Protein AF-A0A483LJY9-F1 (afdb_monomer_lite)

Structure (mmCIF, N/CA/C/O backbone):
data_AF-A0A483LJY9-F1
#
_entry.id   AF-A0A483LJY9-F1
#
loop_
_atom_site.group_PDB
_atom_site.id
_atom_site.type_symbol
_atom_site.label_atom_id
_atom_site.label_alt_id
_atom_site.label_comp_id
_atom_site.label_asym_id
_atom_site.label_entity_id
_atom_site.label_seq_id
_atom_site.pdbx_PDB_ins_code
_atom_site.Cartn_x
_atom_site.Cartn_y
_atom_site.Cartn_z
_atom_site.occupancy
_atom_site.B_iso_or_equiv
_atom_site.auth_seq_id
_atom_site.auth_comp_id
_atom_site.auth_asym_id
_atom_site.auth_atom_id
_atom_site.pdbx_PDB_model_num
ATOM 1 N N . MET A 1 1 ? -3.186 -15.702 -0.405 1.00 55.69 1 MET A N 1
ATOM 2 C CA . MET A 1 1 ? -2.983 -16.537 0.804 1.00 55.69 1 MET A CA 1
ATOM 3 C C . MET A 1 1 ? -1.905 -15.994 1.736 1.00 55.69 1 MET A C 1
ATOM 5 O O . MET A 1 1 ? -2.216 -15.831 2.905 1.00 55.69 1 MET A O 1
ATOM 9 N N . SER A 1 2 ? -0.689 -15.671 1.269 1.00 66.44 2 SER A N 1
ATOM 10 C CA . SER A 1 2 ? 0.402 -15.196 2.149 1.00 66.44 2 SER A CA 1
ATOM 11 C C . SER A 1 2 ? 0.055 -13.936 2.952 1.00 66.44 2 SER A C 1
ATOM 13 O O . SER A 1 2 ? 0.282 -13.916 4.154 1.00 66.44 2 SER A O 1
ATOM 15 N N . PHE A 1 3 ? -0.565 -12.924 2.330 1.00 71.62 3 PHE A N 1
ATOM 16 C CA . PHE A 1 3 ? -0.955 -11.696 3.036 1.00 71.62 3 PHE A CA 1
ATOM 17 C C . PHE A 1 3 ? -1.931 -11.945 4.192 1.00 71.62 3 PHE A C 1
ATOM 19 O O . PHE A 1 3 ? -1.702 -11.421 5.271 1.00 71.62 3 PHE A O 1
ATOM 26 N N . ASN A 1 4 ? -2.960 -12.784 4.025 1.00 71.50 4 ASN A N 1
ATOM 27 C CA . ASN A 1 4 ? -3.920 -13.069 5.103 1.00 71.50 4 ASN A CA 1
ATOM 28 C C . ASN A 1 4 ? -3.262 -13.737 6.314 1.00 71.50 4 ASN A C 1
ATOM 30 O O . ASN A 1 4 ? -3.432 -13.274 7.439 1.00 71.50 4 ASN A O 1
ATOM 34 N N . PHE A 1 5 ? -2.447 -14.771 6.087 1.00 72.56 5 PHE A N 1
ATOM 35 C CA . PHE A 1 5 ? -1.671 -15.390 7.166 1.00 72.56 5 PHE A CA 1
ATOM 36 C C . PHE A 1 5 ? -0.707 -14.394 7.817 1.00 72.56 5 PHE A C 1
ATOM 38 O O . PHE A 1 5 ? -0.602 -14.347 9.040 1.00 72.56 5 PHE A O 1
ATOM 45 N N . GLY A 1 6 ? -0.050 -13.557 7.012 1.00 76.31 6 GLY A N 1
ATOM 46 C CA . GLY A 1 6 ? 0.796 -12.475 7.498 1.00 76.31 6 GLY A CA 1
ATOM 47 C C . GLY A 1 6 ? 0.060 -11.493 8.396 1.00 76.31 6 GLY A C 1
ATOM 48 O O . GLY A 1 6 ? 0.582 -11.140 9.448 1.00 76.31 6 GLY A O 1
ATOM 49 N N . VAL A 1 7 ? -1.151 -11.081 8.014 1.00 78.00 7 VAL A N 1
ATOM 50 C CA . VAL A 1 7 ? -1.969 -10.142 8.790 1.00 78.00 7 VAL A CA 1
ATOM 51 C C . VAL A 1 7 ? -2.352 -10.765 10.126 1.00 78.00 7 VAL A C 1
ATOM 53 O O . VAL A 1 7 ? -2.124 -10.149 11.163 1.00 78.00 7 VAL A O 1
ATOM 56 N N . LEU A 1 8 ? -2.859 -12.001 10.124 1.00 79.25 8 LEU A N 1
ATOM 57 C CA . LEU A 1 8 ? -3.228 -12.707 11.353 1.00 79.25 8 LEU A CA 1
ATOM 58 C C . LEU A 1 8 ? -2.026 -12.891 12.290 1.00 79.25 8 LEU A C 1
ATOM 60 O O . LEU A 1 8 ? -2.120 -12.591 13.481 1.00 79.25 8 LEU A O 1
ATOM 64 N N . ASN A 1 9 ? -0.876 -13.306 11.749 1.00 80.38 9 ASN A N 1
ATOM 65 C CA . ASN A 1 9 ? 0.357 -13.419 12.523 1.00 80.38 9 ASN A CA 1
ATOM 66 C C . ASN A 1 9 ? 0.793 -12.056 13.082 1.00 80.38 9 ASN A C 1
ATOM 68 O O . ASN A 1 9 ? 1.088 -11.942 14.267 1.00 80.38 9 ASN A O 1
ATOM 72 N N . TYR A 1 10 ? 0.762 -10.999 12.263 1.00 81.94 10 TYR A N 1
ATOM 73 C CA . TYR A 1 10 ? 1.131 -9.648 12.682 1.00 81.94 10 TYR A CA 1
ATOM 74 C C . TYR A 1 10 ? 0.245 -9.137 13.823 1.00 81.94 10 TYR A C 1
ATOM 76 O O . TYR A 1 10 ? 0.767 -8.571 14.785 1.00 81.94 10 TYR A O 1
ATOM 84 N N . LEU A 1 11 ? -1.074 -9.350 13.741 1.00 82.75 11 LEU A N 1
ATOM 85 C CA . LEU A 1 11 ? -2.021 -9.001 14.802 1.00 82.75 11 LEU A CA 1
ATOM 86 C C . LEU A 1 11 ? -1.672 -9.715 16.112 1.00 82.75 11 LEU A C 1
ATOM 88 O O . LEU A 1 11 ? -1.595 -9.061 17.151 1.00 82.75 11 LEU A O 1
ATOM 92 N N . SER A 1 12 ? -1.403 -11.023 16.044 1.00 81.75 12 SER A N 1
ATOM 93 C CA . SER A 1 12 ? -1.032 -11.837 17.205 1.00 81.75 12 SER A CA 1
ATOM 94 C C . SER A 1 12 ? 0.283 -11.371 17.831 1.00 81.75 12 SER A C 1
ATOM 96 O O . SER A 1 12 ? 0.335 -11.101 19.028 1.00 81.75 12 SER A O 1
ATOM 98 N N . THR A 1 13 ? 1.347 -11.222 17.034 1.00 85.56 13 THR A N 1
ATOM 99 C CA . THR A 1 13 ? 2.677 -10.821 17.526 1.00 85.56 13 THR A CA 1
ATOM 100 C C . THR A 1 13 ? 2.684 -9.407 18.110 1.00 85.56 13 THR A C 1
ATOM 102 O O . THR A 1 13 ? 3.435 -9.132 19.039 1.00 85.56 13 THR A O 1
ATOM 105 N N . ASN A 1 14 ? 1.844 -8.504 17.593 1.00 82.25 14 ASN A N 1
ATOM 106 C CA . ASN A 1 14 ? 1.747 -7.122 18.074 1.00 82.25 14 ASN A CA 1
ATOM 107 C C . ASN A 1 14 ? 0.622 -6.912 19.108 1.00 82.25 14 ASN A C 1
ATOM 109 O O . ASN A 1 14 ? 0.364 -5.769 19.480 1.00 82.25 14 ASN A O 1
ATOM 113 N N . ASN A 1 15 ? -0.053 -7.979 19.558 1.00 82.38 15 ASN A N 1
ATOM 114 C CA . ASN A 1 15 ? -1.171 -7.937 20.509 1.00 82.38 15 ASN A CA 1
ATOM 115 C C . ASN A 1 15 ? -2.284 -6.938 20.116 1.00 82.38 15 ASN A C 1
ATOM 117 O O . ASN A 1 15 ? -2.829 -6.201 20.943 1.00 82.38 15 ASN A O 1
ATOM 121 N N . LEU A 1 16 ? -2.603 -6.880 18.821 1.00 80.62 16 LEU A N 1
ATOM 122 C CA . LEU A 1 16 ? -3.619 -5.982 18.283 1.00 80.62 16 LEU A CA 1
ATOM 123 C C . LEU A 1 16 ? -4.999 -6.640 18.386 1.00 80.62 16 LEU A C 1
ATOM 125 O O . LEU A 1 16 ? -5.277 -7.634 17.719 1.00 80.62 16 LEU A O 1
ATOM 129 N N . LYS A 1 17 ? -5.899 -6.049 19.179 1.00 78.38 17 LYS A N 1
ATOM 130 C CA . LYS A 1 17 ? -7.291 -6.507 19.349 1.00 78.38 17 LYS A CA 1
ATOM 131 C C . LYS A 1 17 ? -8.177 -6.097 18.165 1.00 78.38 17 LYS A C 1
ATOM 133 O O . LYS A 1 17 ? -9.108 -5.310 18.318 1.00 78.38 17 LYS A O 1
ATOM 138 N N . ARG A 1 18 ? -7.863 -6.591 16.968 1.00 75.75 18 ARG A N 1
ATOM 139 C CA . ARG A 1 18 ? -8.660 -6.389 15.751 1.00 75.75 18 ARG A CA 1
ATOM 140 C C . ARG A 1 18 ? -8.963 -7.736 15.105 1.00 75.75 18 ARG A C 1
ATOM 142 O O . ARG A 1 18 ? -8.065 -8.552 14.948 1.00 75.75 18 ARG A O 1
ATOM 149 N N . SER A 1 19 ? -10.204 -7.926 14.665 1.00 75.56 19 SER A N 1
ATOM 150 C CA . SER A 1 19 ? -10.553 -8.968 13.701 1.00 75.56 19 SER A CA 1
ATOM 151 C C . SER A 1 19 ? -10.302 -8.447 12.285 1.00 75.56 19 SER A C 1
ATOM 153 O O . SER A 1 19 ? -10.782 -7.366 11.943 1.00 75.56 19 SER A O 1
ATOM 155 N N . ILE A 1 20 ? -9.539 -9.192 11.488 1.00 78.75 20 ILE A N 1
ATOM 156 C CA . ILE A 1 20 ? -9.450 -9.010 10.035 1.00 78.75 20 ILE A CA 1
ATOM 157 C C . ILE A 1 20 ? -10.132 -10.221 9.394 1.00 78.75 20 ILE A C 1
ATOM 159 O O . ILE A 1 20 ? -9.892 -11.359 9.799 1.00 78.75 20 ILE A O 1
ATOM 163 N N . SER A 1 21 ? -10.970 -9.957 8.407 1.00 80.06 21 SER A N 1
ATOM 164 C CA . SER A 1 21 ? -11.649 -10.914 7.546 1.00 80.06 21 SER A CA 1
ATOM 165 C C . SER A 1 21 ? -11.049 -10.894 6.138 1.00 80.06 21 SER A C 1
ATOM 167 O O . SER A 1 21 ? -10.278 -10.001 5.781 1.00 80.06 21 SER A O 1
ATOM 169 N N . TRP A 1 22 ? -11.423 -11.875 5.316 1.00 75.81 22 TRP A N 1
ATOM 170 C CA . TRP A 1 22 ? -11.018 -11.919 3.908 1.00 75.81 22 TRP A CA 1
ATOM 171 C C . TRP A 1 22 ? -11.567 -10.744 3.091 1.00 75.81 22 TRP A C 1
ATOM 173 O O . TRP A 1 22 ? -10.961 -10.389 2.087 1.00 75.81 22 TRP A O 1
ATOM 183 N N . ASP A 1 23 ? -12.647 -10.111 3.551 1.00 82.75 23 ASP A N 1
ATOM 184 C CA . ASP A 1 23 ? -13.294 -8.988 2.868 1.00 82.75 23 ASP A CA 1
ATOM 185 C C . ASP A 1 23 ? -12.667 -7.629 3.223 1.00 82.75 23 ASP A C 1
ATOM 187 O O . ASP A 1 23 ? -12.989 -6.613 2.609 1.00 82.75 23 ASP A O 1
ATOM 191 N N . ASP A 1 24 ? -11.740 -7.583 4.188 1.00 84.25 24 ASP A N 1
ATOM 192 C CA . ASP A 1 24 ? -11.072 -6.342 4.601 1.00 84.25 24 ASP A CA 1
ATOM 193 C C . ASP A 1 24 ? -10.017 -5.859 3.596 1.00 84.25 24 ASP A C 1
ATOM 195 O O . ASP A 1 24 ? -9.605 -4.693 3.650 1.00 84.25 24 ASP A O 1
ATOM 199 N N . PHE A 1 25 ? -9.563 -6.712 2.669 1.00 88.12 25 PHE A N 1
ATOM 200 C CA . PHE A 1 25 ? -8.718 -6.257 1.571 1.00 88.12 25 PHE A CA 1
ATOM 201 C C . PHE A 1 25 ? -8.860 -7.059 0.279 1.00 88.12 25 PHE A C 1
ATOM 203 O O . PHE A 1 25 ? -9.215 -8.231 0.285 1.00 88.12 25 PHE A O 1
ATOM 210 N N . ASP A 1 26 ? -8.501 -6.417 -0.830 1.00 90.56 26 ASP A N 1
ATOM 211 C CA . ASP A 1 26 ? -8.477 -7.002 -2.165 1.00 90.56 26 ASP A CA 1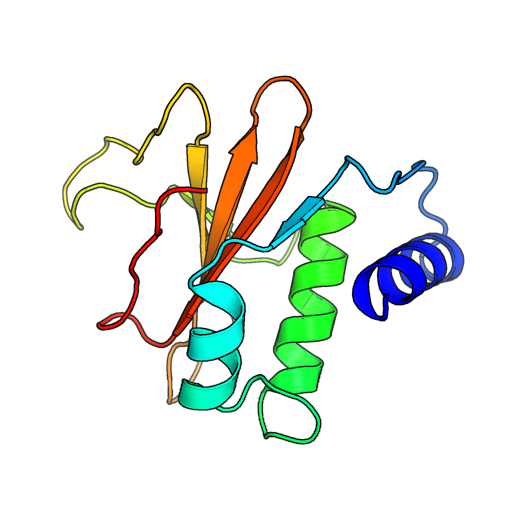
ATOM 212 C C . ASP A 1 26 ? -7.225 -6.579 -2.951 1.00 90.56 26 ASP A C 1
ATOM 214 O O . ASP A 1 26 ? -6.470 -5.684 -2.547 1.00 90.56 26 ASP A O 1
ATOM 218 N N . ILE A 1 27 ? -6.989 -7.242 -4.079 1.00 89.56 27 ILE A N 1
ATOM 219 C CA . ILE A 1 27 ? -5.857 -7.015 -4.969 1.00 89.56 27 ILE A CA 1
ATOM 220 C C . ILE A 1 27 ? -6.384 -6.590 -6.338 1.00 89.56 27 ILE A C 1
ATOM 222 O O . ILE A 1 27 ? -6.939 -7.395 -7.082 1.00 89.56 27 ILE A O 1
ATOM 226 N N . GLY A 1 28 ? -6.133 -5.334 -6.696 1.00 88.50 28 GLY A N 1
ATOM 227 C CA . GLY A 1 28 ? -6.473 -4.794 -8.003 1.00 88.50 28 GLY A CA 1
ATOM 228 C C . GLY A 1 28 ? -5.649 -5.431 -9.122 1.00 88.50 28 GLY A C 1
ATOM 229 O O . GLY A 1 28 ? -4.520 -5.902 -8.935 1.00 88.50 28 GLY A O 1
ATOM 230 N N . ARG A 1 29 ? -6.201 -5.415 -10.337 1.00 87.88 29 ARG A N 1
ATOM 231 C CA . ARG A 1 29 ? -5.660 -6.164 -11.491 1.00 87.88 29 ARG A CA 1
ATOM 232 C C . ARG A 1 29 ? -4.232 -5.771 -11.878 1.00 87.88 29 ARG A C 1
ATOM 234 O O . ARG A 1 29 ? -3.455 -6.612 -12.329 1.00 87.88 29 ARG A O 1
ATOM 241 N N . ALA A 1 30 ? -3.869 -4.501 -11.702 1.00 89.38 30 ALA A N 1
ATOM 242 C CA . ALA A 1 30 ? -2.538 -3.993 -12.035 1.00 89.38 30 ALA A CA 1
ATOM 243 C C . ALA A 1 30 ? -1.467 -4.366 -10.994 1.00 89.38 30 ALA A C 1
ATOM 245 O O . ALA A 1 30 ? -0.269 -4.302 -11.294 1.00 89.38 30 ALA A O 1
ATOM 246 N N . PHE A 1 31 ? -1.876 -4.787 -9.792 1.00 91.44 31 PHE A N 1
ATOM 247 C CA . PHE A 1 31 ? -0.970 -4.933 -8.662 1.00 91.44 31 PHE A CA 1
ATOM 248 C C . PHE A 1 31 ? 0.103 -5.979 -8.938 1.00 91.44 31 PHE A C 1
ATOM 250 O O . PHE A 1 31 ? 1.290 -5.667 -8.871 1.00 91.44 31 PHE A O 1
ATOM 257 N N . TYR A 1 32 ? -0.288 -7.186 -9.352 1.00 90.31 32 TYR A N 1
ATOM 258 C CA . TYR A 1 32 ? 0.654 -8.282 -9.585 1.00 90.31 32 TYR A CA 1
ATOM 259 C C . TYR A 1 32 ? 1.731 -7.937 -10.623 1.00 90.31 32 TYR A C 1
ATOM 261 O O . TYR A 1 32 ? 2.920 -8.132 -10.375 1.00 90.31 32 TYR A O 1
ATOM 269 N N . LYS A 1 33 ? 1.337 -7.348 -11.758 1.00 90.88 33 LYS A N 1
ATOM 270 C CA . LYS A 1 33 ? 2.290 -6.912 -12.789 1.00 90.88 33 LYS A CA 1
ATOM 271 C C . LYS A 1 33 ? 3.249 -5.850 -12.247 1.00 90.88 33 LYS A C 1
ATOM 273 O O . LYS A 1 33 ? 4.447 -5.907 -12.511 1.00 90.88 33 LYS A O 1
ATOM 278 N N . SER A 1 34 ? 2.735 -4.912 -11.453 1.00 92.44 34 SER A N 1
ATOM 279 C CA . SER A 1 34 ? 3.553 -3.865 -10.840 1.00 92.44 34 SER A CA 1
ATOM 280 C C . SER A 1 34 ? 4.572 -4.416 -9.832 1.00 92.44 34 SER A C 1
ATOM 282 O O . SER A 1 34 ? 5.683 -3.896 -9.769 1.00 92.44 34 SER A O 1
ATOM 284 N N . LEU A 1 35 ? 4.252 -5.516 -9.127 1.00 92.25 35 LEU A N 1
ATOM 285 C CA . LEU A 1 35 ? 5.197 -6.203 -8.238 1.00 92.25 35 LEU A CA 1
ATOM 286 C C . LEU A 1 35 ? 6.423 -6.705 -9.000 1.00 92.25 35 LEU A C 1
ATOM 288 O O . LEU A 1 35 ? 7.551 -6.467 -8.572 1.00 92.25 35 LEU A O 1
ATOM 292 N N . LEU A 1 36 ? 6.189 -7.396 -10.120 1.00 92.50 36 LEU A N 1
ATOM 293 C CA . LEU A 1 36 ? 7.244 -7.982 -10.946 1.00 92.50 36 LEU A CA 1
ATOM 294 C C . LEU A 1 36 ? 8.152 -6.901 -11.536 1.00 92.50 36 LEU A C 1
ATOM 296 O O . LEU A 1 36 ? 9.375 -7.026 -11.468 1.00 92.50 36 LEU A O 1
ATOM 300 N N . ASN A 1 37 ? 7.550 -5.830 -12.058 1.00 92.75 37 ASN A N 1
ATOM 301 C CA . ASN A 1 37 ? 8.270 -4.728 -12.694 1.00 92.75 37 ASN A CA 1
ATOM 302 C C . ASN A 1 37 ? 9.146 -3.938 -11.709 1.00 92.75 37 ASN A C 1
ATOM 304 O O . ASN A 1 37 ? 10.182 -3.416 -12.104 1.00 92.75 37 ASN A O 1
ATOM 308 N N . ASN A 1 38 ? 8.751 -3.878 -10.434 1.00 91.94 38 ASN A N 1
ATOM 309 C CA . ASN A 1 38 ? 9.383 -3.033 -9.419 1.00 91.94 38 ASN A CA 1
ATOM 310 C C . ASN A 1 38 ? 10.123 -3.829 -8.334 1.00 91.94 38 ASN A C 1
ATOM 312 O O . ASN A 1 38 ? 10.264 -3.367 -7.203 1.00 91.94 38 ASN A O 1
ATOM 316 N N . GLN A 1 39 ? 10.581 -5.044 -8.657 1.00 91.69 39 GLN A N 1
ATOM 317 C CA . GLN A 1 39 ? 11.370 -5.898 -7.757 1.00 91.69 39 GLN A CA 1
ATOM 318 C C . GLN A 1 39 ? 10.702 -6.162 -6.391 1.00 91.69 39 GLN A C 1
ATOM 320 O O . GLN A 1 39 ? 11.378 -6.304 -5.368 1.00 91.69 39 GLN A O 1
ATOM 325 N N . CYS A 1 40 ? 9.371 -6.216 -6.366 1.00 91.94 40 CYS A N 1
ATOM 326 C CA . CYS A 1 40 ? 8.565 -6.411 -5.164 1.00 91.94 40 CYS A CA 1
ATOM 327 C C . CYS A 1 40 ? 7.907 -7.802 -5.093 1.00 91.94 40 CYS A C 1
ATOM 329 O O . CYS A 1 40 ? 7.165 -8.076 -4.150 1.00 91.94 40 CYS A O 1
ATOM 331 N N . ALA A 1 41 ? 8.144 -8.687 -6.063 1.00 89.94 41 ALA A N 1
ATOM 332 C CA . ALA A 1 41 ? 7.621 -10.050 -6.057 1.00 89.94 41 ALA A CA 1
ATOM 333 C C . ALA A 1 41 ? 8.599 -11.048 -5.408 1.00 89.94 41 ALA A C 1
ATOM 335 O O . ALA A 1 41 ? 9.813 -10.940 -5.544 1.00 89.94 41 ALA A O 1
ATOM 336 N N . HIS A 1 42 ? 8.065 -12.075 -4.744 1.00 86.38 42 HIS A N 1
ATOM 337 C CA . HIS A 1 42 ? 8.811 -13.244 -4.248 1.00 86.38 42 HIS A CA 1
ATOM 338 C C . HIS A 1 42 ? 10.129 -12.921 -3.518 1.00 86.38 42 HIS A C 1
ATOM 340 O O . HIS A 1 42 ? 10.098 -12.335 -2.442 1.00 86.38 42 HIS A O 1
ATOM 346 N N . THR A 1 43 ? 11.275 -13.338 -4.060 1.00 89.25 43 THR A N 1
ATOM 347 C CA . THR A 1 43 ? 12.617 -13.182 -3.473 1.00 89.25 43 THR A CA 1
ATOM 348 C C . THR A 1 43 ? 13.342 -11.929 -3.968 1.00 89.25 43 THR A C 1
ATOM 350 O O . THR A 1 43 ? 14.543 -11.778 -3.754 1.00 89.25 43 THR A O 1
ATOM 353 N N . GLN A 1 44 ? 12.636 -11.032 -4.659 1.00 91.25 44 GLN A N 1
ATOM 354 C CA . GLN A 1 44 ? 13.214 -9.802 -5.178 1.00 91.25 44 GLN A CA 1
ATOM 355 C C . GLN A 1 44 ? 13.493 -8.787 -4.059 1.00 91.25 44 GLN A C 1
ATOM 357 O O . GLN A 1 44 ? 12.925 -8.835 -2.970 1.00 91.25 44 GLN A O 1
ATOM 362 N N . LYS A 1 45 ? 14.372 -7.834 -4.368 1.00 92.06 45 LYS A N 1
ATOM 363 C CA . LYS A 1 45 ? 14.979 -6.865 -3.445 1.00 92.06 45 LYS A CA 1
ATOM 364 C C . LYS A 1 45 ? 14.010 -6.190 -2.465 1.00 92.06 45 LYS A C 1
ATOM 366 O O . LYS A 1 45 ? 14.361 -6.014 -1.302 1.00 92.06 45 LYS A O 1
ATOM 371 N N . PHE A 1 46 ? 12.821 -5.789 -2.916 1.00 91.88 46 PHE A N 1
ATOM 372 C CA . PHE A 1 46 ? 11.874 -5.005 -2.115 1.00 91.88 46 PHE A CA 1
ATOM 373 C C . PHE A 1 46 ? 10.655 -5.800 -1.642 1.00 91.88 46 PHE A C 1
ATOM 375 O O . PHE A 1 46 ? 9.758 -5.223 -1.027 1.00 91.88 46 PHE A O 1
ATOM 382 N N . SER A 1 47 ? 10.599 -7.110 -1.894 1.00 90.69 47 SER A N 1
ATOM 383 C CA . SER A 1 47 ? 9.419 -7.920 -1.578 1.00 90.69 47 SER A CA 1
ATOM 384 C C . SER A 1 47 ? 9.103 -7.945 -0.080 1.00 90.69 47 SER A C 1
ATOM 386 O O . SER A 1 47 ? 7.957 -7.723 0.307 1.00 90.69 47 SER A O 1
ATOM 388 N N . ALA A 1 48 ? 10.117 -8.136 0.770 1.00 90.75 48 ALA A N 1
ATOM 389 C CA . ALA A 1 48 ? 9.960 -8.158 2.223 1.00 90.75 48 ALA A CA 1
ATOM 390 C C . ALA A 1 48 ? 9.511 -6.796 2.777 1.00 90.75 48 ALA A C 1
ATOM 392 O O . ALA A 1 48 ? 8.638 -6.739 3.642 1.00 90.75 48 ALA A O 1
ATOM 393 N N . LEU A 1 49 ? 10.062 -5.703 2.234 1.00 91.69 49 LEU A N 1
ATOM 394 C CA . LEU A 1 49 ? 9.672 -4.340 2.598 1.00 91.69 49 LEU A CA 1
ATOM 395 C C . LEU A 1 49 ? 8.210 -4.074 2.236 1.00 91.69 49 LEU A C 1
ATOM 397 O O . LEU A 1 49 ? 7.437 -3.627 3.081 1.00 91.69 49 LEU A O 1
ATOM 401 N N . LEU A 1 50 ? 7.815 -4.366 0.993 1.00 91.88 50 LEU A N 1
ATOM 402 C CA . LEU A 1 50 ? 6.430 -4.190 0.571 1.00 91.88 50 LEU A CA 1
ATOM 403 C C . LEU A 1 50 ? 5.490 -5.041 1.428 1.00 91.88 50 LEU A C 1
ATOM 405 O O . LEU A 1 50 ? 4.438 -4.558 1.840 1.00 91.88 50 LEU A O 1
ATOM 409 N N . TYR A 1 51 ? 5.872 -6.288 1.697 1.00 91.00 51 TYR A N 1
ATOM 410 C CA . TYR A 1 51 ? 5.081 -7.200 2.504 1.00 91.00 51 TYR A CA 1
ATOM 411 C C . TYR A 1 51 ? 4.821 -6.635 3.905 1.00 91.00 51 TYR A C 1
ATOM 413 O O . TYR A 1 51 ? 3.656 -6.487 4.270 1.00 91.00 51 TYR A O 1
ATOM 421 N N . ASP A 1 52 ? 5.862 -6.228 4.643 1.00 90.06 52 ASP A N 1
ATOM 422 C CA . ASP A 1 52 ? 5.714 -5.592 5.965 1.00 90.06 52 ASP A CA 1
ATOM 423 C C . ASP A 1 52 ? 4.781 -4.375 5.910 1.00 90.06 52 ASP A C 1
ATOM 425 O O . ASP A 1 52 ? 3.856 -4.236 6.715 1.00 90.06 52 ASP A O 1
ATOM 429 N N . MET A 1 53 ? 4.965 -3.515 4.909 1.00 90.75 53 MET A N 1
ATOM 430 C CA . MET A 1 53 ? 4.174 -2.295 4.794 1.00 90.75 53 MET A CA 1
ATOM 431 C C . MET A 1 53 ? 2.705 -2.573 4.481 1.00 90.75 53 MET A C 1
ATOM 433 O O . MET A 1 53 ? 1.835 -1.954 5.093 1.00 90.75 53 MET A O 1
ATOM 437 N N . VAL A 1 54 ? 2.397 -3.529 3.600 1.00 90.31 54 VAL A N 1
ATOM 438 C CA . VAL A 1 54 ? 1.013 -3.952 3.334 1.00 90.31 54 VAL A CA 1
ATOM 439 C C . VAL A 1 54 ? 0.356 -4.466 4.615 1.00 90.31 54 VAL A C 1
ATOM 441 O O . VAL A 1 54 ? -0.746 -4.022 4.945 1.00 90.31 54 VAL A O 1
ATOM 444 N N . LEU A 1 55 ? 1.043 -5.322 5.383 1.00 89.12 55 LEU A N 1
ATOM 445 C CA . LEU A 1 55 ? 0.521 -5.830 6.656 1.00 89.12 55 LEU A CA 1
ATOM 446 C C . LEU A 1 55 ? 0.194 -4.691 7.622 1.00 89.12 55 LEU A C 1
ATOM 448 O O . LEU A 1 55 ? -0.895 -4.640 8.189 1.00 89.12 55 LEU A O 1
ATOM 452 N N . ARG A 1 56 ? 1.103 -3.728 7.770 1.00 90.00 56 ARG A N 1
ATOM 453 C CA . ARG A 1 56 ? 0.918 -2.577 8.662 1.00 90.00 56 ARG A CA 1
ATOM 454 C C . ARG A 1 56 ? -0.217 -1.665 8.219 1.00 90.00 56 ARG A C 1
ATOM 456 O O . ARG A 1 56 ? -0.981 -1.183 9.059 1.00 90.00 56 ARG A O 1
ATOM 463 N N . ILE A 1 57 ? -0.372 -1.452 6.912 1.00 89.81 57 ILE A N 1
ATOM 464 C CA . ILE A 1 57 ? -1.456 -0.639 6.353 1.00 89.81 57 ILE A CA 1
ATOM 465 C C . ILE A 1 57 ? -2.816 -1.309 6.590 1.00 89.81 57 ILE A C 1
ATOM 467 O O . ILE A 1 57 ? -3.744 -0.597 7.004 1.00 89.81 57 ILE A O 1
ATOM 471 N N . ILE A 1 58 ? -2.922 -2.629 6.377 1.00 87.44 58 ILE A N 1
ATOM 472 C CA . ILE A 1 58 ? -4.133 -3.432 6.632 1.00 87.44 58 ILE A CA 1
ATOM 473 C C . ILE A 1 58 ? -4.457 -3.444 8.133 1.00 87.44 58 ILE A C 1
ATOM 475 O O . ILE A 1 58 ? -5.565 -3.096 8.539 1.00 87.44 58 ILE A O 1
ATOM 479 N N . CYS A 1 59 ? -3.461 -3.713 8.983 1.00 85.62 59 CYS A N 1
ATOM 480 C CA . CYS A 1 59 ? -3.592 -3.676 10.443 1.00 85.62 59 CYS A CA 1
ATOM 481 C C . CYS A 1 59 ? -3.841 -2.263 11.002 1.00 85.62 59 CYS A C 1
ATOM 483 O O . CYS A 1 59 ? -4.206 -2.112 12.168 1.00 85.62 59 CYS A O 1
ATOM 485 N N . ARG A 1 60 ? -3.704 -1.224 10.167 1.00 81.38 60 ARG A N 1
ATOM 486 C CA . ARG A 1 60 ? -3.833 0.208 10.493 1.00 81.38 60 ARG A CA 1
ATOM 487 C C . ARG A 1 60 ? -2.811 0.710 11.521 1.00 81.38 60 ARG A C 1
ATOM 489 O O . ARG A 1 60 ? -3.064 1.702 12.195 1.00 81.38 60 ARG A O 1
ATOM 496 N N . LYS A 1 61 ? -1.636 0.085 11.582 1.00 81.62 61 LYS A N 1
ATOM 497 C CA . LYS A 1 61 ? -0.488 0.564 12.362 1.00 81.62 61 LYS A CA 1
ATOM 498 C C . LYS A 1 61 ? 0.341 1.517 11.494 1.00 81.62 61 LYS A C 1
ATOM 500 O O . LYS A 1 61 ? 1.313 1.107 10.864 1.00 81.62 61 LYS A O 1
ATOM 505 N N . ARG A 1 62 ? -0.132 2.764 11.373 1.00 75.06 62 ARG A N 1
ATOM 506 C CA . ARG A 1 62 ? 0.370 3.755 10.397 1.00 75.06 62 ARG A CA 1
ATOM 507 C C . ARG A 1 62 ? 1.145 4.926 11.007 1.00 75.06 62 ARG A C 1
ATOM 509 O O . ARG A 1 62 ? 1.447 5.858 10.278 1.00 75.06 62 ARG A O 1
ATOM 516 N N . GLU A 1 63 ? 1.425 4.897 12.307 1.00 76.19 63 GLU A N 1
ATOM 517 C CA . GLU A 1 63 ? 1.985 6.029 13.072 1.00 76.19 63 GLU A CA 1
ATOM 518 C C . GLU A 1 63 ? 3.273 6.609 12.462 1.00 76.19 63 GLU A C 1
ATOM 520 O O . GLU A 1 63 ? 3.502 7.811 12.518 1.00 76.19 63 GLU A O 1
ATOM 525 N N . ASP A 1 64 ? 4.068 5.767 11.810 1.00 81.00 64 ASP A N 1
ATOM 526 C CA . ASP A 1 64 ? 5.338 6.097 11.163 1.00 81.00 64 ASP A CA 1
ATOM 527 C C . ASP A 1 64 ? 5.331 5.846 9.641 1.00 81.00 64 ASP A C 1
ATOM 529 O O . ASP A 1 64 ? 6.370 5.936 8.980 1.00 81.00 64 ASP A O 1
ATOM 533 N N . LEU A 1 65 ? 4.166 5.536 9.062 1.00 85.25 65 LEU A N 1
ATOM 534 C CA . LEU A 1 65 ? 4.016 5.333 7.624 1.00 85.25 65 LEU A CA 1
ATOM 535 C C . LEU A 1 65 ? 3.694 6.653 6.916 1.00 85.25 65 LEU A C 1
ATOM 537 O O . LEU A 1 65 ? 2.741 7.344 7.271 1.00 85.25 65 LEU A O 1
ATOM 541 N N . ASP A 1 66 ? 4.418 6.954 5.836 1.00 89.38 66 ASP A N 1
ATOM 542 C CA . ASP A 1 66 ? 4.185 8.136 4.990 1.00 89.38 66 ASP A CA 1
ATOM 543 C C . ASP A 1 66 ? 2.989 7.913 4.042 1.00 89.38 66 ASP A C 1
ATOM 545 O O . ASP A 1 66 ? 3.139 7.774 2.822 1.00 89.38 66 ASP A O 1
ATOM 549 N N . VAL A 1 67 ? 1.790 7.788 4.624 1.00 91.62 67 VAL A N 1
ATOM 550 C CA . VAL A 1 67 ? 0.525 7.579 3.908 1.00 91.62 67 VAL A CA 1
ATOM 551 C C . VAL A 1 67 ? -0.155 8.915 3.644 1.00 91.62 67 VAL A C 1
ATOM 553 O O . VAL A 1 67 ? -0.606 9.590 4.563 1.00 91.62 67 VAL A O 1
ATOM 556 N N . ASN A 1 68 ? -0.312 9.260 2.369 1.00 92.31 68 ASN A N 1
ATOM 557 C CA . ASN A 1 68 ? -0.921 10.514 1.940 1.00 92.31 68 ASN A CA 1
ATOM 558 C C . ASN A 1 68 ? -2.054 10.277 0.935 1.00 92.31 68 ASN A C 1
ATOM 560 O O . ASN A 1 68 ? -1.992 9.315 0.163 1.00 92.31 68 ASN A O 1
ATOM 564 N N . PRO A 1 69 ? -3.053 11.175 0.864 1.00 93.69 69 PRO A N 1
ATOM 565 C CA . PRO A 1 69 ? -4.007 11.198 -0.237 1.00 93.69 69 PRO A CA 1
ATOM 566 C C . PRO A 1 69 ? -3.293 11.240 -1.591 1.00 93.69 69 PRO A C 1
ATOM 568 O O . PRO A 1 69 ? -2.371 12.038 -1.796 1.00 93.69 69 PRO A O 1
ATOM 571 N N . PHE A 1 70 ? -3.729 10.403 -2.528 1.00 92.50 70 PHE A N 1
ATOM 572 C CA . PHE A 1 70 ? -3.297 10.502 -3.913 1.00 92.50 70 PHE A CA 1
ATOM 573 C C . PHE A 1 70 ? -4.184 11.506 -4.638 1.00 92.50 70 PHE A C 1
ATOM 575 O O . PHE A 1 70 ? -5.403 11.363 -4.672 1.00 92.50 70 PHE A O 1
ATOM 582 N N . ARG A 1 71 ? -3.572 12.569 -5.156 1.00 90.81 71 ARG A N 1
ATOM 583 C CA . ARG A 1 71 ? -4.273 13.715 -5.739 1.00 90.81 71 ARG A CA 1
ATOM 584 C C . ARG A 1 71 ? -4.157 13.702 -7.255 1.00 90.81 71 ARG A C 1
ATOM 586 O O . ARG A 1 71 ? -3.172 13.182 -7.775 1.00 90.81 71 ARG A O 1
ATOM 593 N N . LYS A 1 72 ? -5.124 14.324 -7.939 1.00 84.19 72 LYS A N 1
ATOM 594 C CA . LYS A 1 72 ? -5.176 14.404 -9.416 1.00 84.19 72 LYS A CA 1
ATOM 595 C C . LYS A 1 72 ? -3.895 14.974 -10.031 1.00 84.19 72 LYS A C 1
ATOM 597 O O . LYS A 1 72 ? -3.479 14.569 -11.108 1.00 84.19 72 LYS A O 1
ATOM 602 N N . SER A 1 73 ? -3.269 15.919 -9.339 1.00 81.19 73 SER A N 1
ATOM 603 C CA . SER A 1 73 ? -1.986 16.502 -9.718 1.00 81.19 73 SER A CA 1
ATOM 604 C C . SER A 1 73 ? -1.225 16.951 -8.471 1.00 81.19 73 SER A C 1
ATOM 606 O O . SER A 1 73 ? -1.754 16.917 -7.357 1.00 81.19 73 SER A O 1
ATOM 608 N N . LYS A 1 74 ? 0.032 17.373 -8.652 1.00 76.69 74 LYS A N 1
ATOM 609 C CA . LYS A 1 74 ? 0.887 17.877 -7.566 1.00 76.69 74 LYS A CA 1
ATOM 610 C C . LYS A 1 74 ? 0.253 19.067 -6.834 1.00 76.69 74 LYS A C 1
ATOM 612 O O . LYS A 1 74 ? 0.329 19.121 -5.610 1.00 76.69 74 LYS A O 1
ATOM 617 N N . ASP A 1 75 ? -0.378 19.964 -7.585 1.00 83.56 75 ASP A N 1
ATOM 618 C CA . ASP A 1 75 ? -0.878 21.245 -7.073 1.00 83.56 75 ASP A CA 1
ATOM 619 C C . ASP A 1 75 ? -2.371 21.198 -6.721 1.00 83.56 75 ASP A C 1
ATOM 621 O O . ASP A 1 75 ? -2.902 22.101 -6.076 1.00 83.56 75 ASP A O 1
ATOM 625 N N . SER A 1 76 ? -3.058 20.113 -7.090 1.00 86.94 76 SER A N 1
ATOM 626 C CA . SER A 1 76 ? -4.451 19.914 -6.715 1.00 86.94 76 SER A CA 1
ATOM 627 C C . SER A 1 76 ? -4.591 19.640 -5.213 1.00 86.94 76 SER A C 1
ATOM 629 O O . SER A 1 76 ? -3.745 18.998 -4.579 1.00 86.94 76 SER A O 1
ATOM 631 N N . LYS A 1 77 ? -5.698 20.107 -4.628 1.00 87.62 77 LYS A N 1
ATOM 632 C CA . LYS A 1 77 ? -6.165 19.692 -3.294 1.00 87.62 77 LYS A CA 1
ATOM 633 C C . LYS A 1 77 ? -7.128 18.504 -3.367 1.00 87.62 77 LYS A C 1
ATOM 635 O O . LYS A 1 77 ? -7.424 17.903 -2.338 1.00 87.62 77 LYS A O 1
ATOM 640 N N . GLU A 1 78 ? -7.576 18.143 -4.566 1.00 91.12 78 GLU A N 1
ATOM 641 C CA . GLU A 1 78 ? -8.553 17.084 -4.788 1.00 91.12 78 GLU A CA 1
ATOM 642 C C . GLU A 1 78 ? -7.879 15.713 -4.791 1.00 91.12 78 GLU A C 1
ATOM 644 O O . GLU A 1 78 ? -7.009 15.412 -5.617 1.00 91.12 78 GLU A O 1
ATOM 649 N N . GLN A 1 79 ? -8.307 14.875 -3.851 1.00 94.75 79 GLN A N 1
ATOM 650 C CA . GLN A 1 79 ? -7.980 13.457 -3.824 1.00 94.75 79 GLN A CA 1
ATOM 651 C C . GLN A 1 79 ? -8.710 12.737 -4.963 1.00 94.75 79 GLN A C 1
ATOM 653 O O . GLN A 1 79 ? -9.843 13.077 -5.297 1.00 94.75 79 GLN A O 1
ATOM 658 N N . ILE A 1 80 ? -8.064 11.733 -5.551 1.00 92.81 80 ILE A N 1
ATOM 659 C CA . ILE A 1 80 ? -8.708 10.848 -6.517 1.00 92.81 80 ILE A CA 1
ATOM 660 C C . ILE A 1 80 ? -9.732 9.975 -5.783 1.00 92.81 80 ILE A C 1
ATOM 662 O O . ILE A 1 80 ? -9.431 9.382 -4.742 1.00 92.81 80 ILE A O 1
ATOM 666 N N . VAL A 1 81 ? -10.936 9.915 -6.349 1.00 93.88 81 VAL A N 1
ATOM 667 C CA . VAL A 1 81 ? -12.067 9.129 -5.857 1.00 93.88 81 VAL A CA 1
ATOM 668 C C . VAL A 1 81 ? -12.632 8.313 -7.015 1.00 93.88 81 VAL A C 1
ATOM 670 O O . VAL A 1 81 ? -12.732 8.836 -8.124 1.00 93.88 81 VAL A O 1
ATOM 673 N N . PHE A 1 82 ? -13.004 7.065 -6.751 1.00 93.19 82 PHE A N 1
ATOM 674 C CA . PHE A 1 82 ? -13.681 6.185 -7.702 1.00 93.19 82 PHE A CA 1
ATOM 675 C C . PHE A 1 82 ? -14.813 5.462 -6.975 1.00 93.19 82 PHE A C 1
ATOM 677 O O . PHE A 1 82 ? -14.546 4.771 -5.999 1.00 93.19 82 PHE A O 1
ATOM 684 N N . GLU A 1 83 ? -16.063 5.684 -7.389 1.00 92.75 83 GLU A N 1
ATOM 685 C CA . GLU A 1 83 ? -17.250 5.046 -6.785 1.00 92.75 83 GLU A CA 1
ATOM 686 C C . GLU A 1 83 ? -17.271 5.098 -5.239 1.00 92.75 83 GLU A C 1
ATOM 688 O O . GLU A 1 83 ? -17.608 4.139 -4.557 1.00 92.75 83 GLU A O 1
ATOM 693 N N . GLY A 1 84 ? -16.855 6.233 -4.660 1.00 91.69 84 GLY A N 1
ATOM 694 C CA . GLY A 1 84 ? -16.784 6.437 -3.204 1.00 91.69 84 GLY A CA 1
ATOM 695 C C . GLY A 1 84 ? -15.471 5.996 -2.541 1.00 91.69 84 GLY A C 1
ATOM 696 O O . GLY A 1 84 ? -15.136 6.488 -1.459 1.00 91.69 84 GLY A O 1
ATOM 697 N N . LEU A 1 85 ? -14.659 5.172 -3.206 1.00 94.62 85 LEU A N 1
ATOM 698 C CA . LEU A 1 85 ? -13.331 4.781 -2.738 1.00 94.62 85 LEU A CA 1
ATOM 699 C C . LEU A 1 85 ? -12.341 5.937 -2.850 1.00 94.62 85 LEU A C 1
ATOM 701 O O . LEU A 1 85 ? -12.279 6.634 -3.860 1.00 94.62 85 LEU A O 1
ATOM 705 N N . LYS A 1 86 ? -11.502 6.115 -1.828 1.00 96.00 86 LYS A N 1
ATOM 706 C CA . LYS A 1 86 ? -10.497 7.184 -1.773 1.00 96.00 86 LYS A CA 1
ATOM 707 C C . LYS A 1 86 ? -9.103 6.643 -2.074 1.00 96.00 86 LYS A C 1
ATOM 709 O O . LYS A 1 86 ? -8.665 5.686 -1.441 1.00 96.00 86 LYS A O 1
ATOM 714 N N . GLY A 1 87 ? -8.389 7.275 -3.005 1.00 95.19 87 GLY A N 1
ATOM 715 C CA . GLY A 1 87 ? -7.053 6.847 -3.424 1.00 95.19 87 GLY A CA 1
ATOM 716 C C . GLY A 1 87 ? -5.943 7.352 -2.504 1.00 95.19 87 GLY A C 1
ATOM 717 O O . GLY A 1 87 ? -5.865 8.545 -2.206 1.00 95.19 87 GLY A O 1
ATOM 718 N N . PHE A 1 88 ? -5.048 6.473 -2.072 1.00 94.62 88 PHE A N 1
ATOM 719 C CA . PHE A 1 88 ? -3.919 6.789 -1.196 1.00 94.62 88 PHE A CA 1
ATOM 720 C C . PHE A 1 88 ? -2.599 6.309 -1.788 1.00 94.62 88 PHE A C 1
ATOM 722 O O . PHE A 1 88 ? -2.554 5.389 -2.603 1.00 94.62 88 PHE A O 1
ATOM 729 N N . ARG A 1 89 ? -1.511 6.935 -1.336 1.00 93.38 89 ARG A N 1
ATOM 730 C CA . ARG A 1 89 ? -0.135 6.507 -1.590 1.00 93.38 89 ARG A CA 1
ATOM 731 C C . ARG A 1 89 ? 0.621 6.335 -0.283 1.00 93.38 89 ARG A C 1
ATOM 733 O O . ARG A 1 89 ? 0.471 7.163 0.611 1.00 93.38 89 ARG A O 1
ATOM 740 N N . CYS A 1 90 ? 1.472 5.326 -0.203 1.00 93.50 90 CYS A N 1
ATOM 741 C CA . CYS A 1 90 ? 2.422 5.129 0.883 1.00 93.50 90 CYS A CA 1
ATOM 742 C C . CYS A 1 90 ? 3.840 5.077 0.318 1.00 93.50 90 CYS A C 1
ATOM 744 O O . CYS A 1 90 ? 4.103 4.297 -0.593 1.00 93.50 90 CYS A O 1
ATOM 746 N N . HIS A 1 91 ? 4.745 5.907 0.827 1.00 92.56 91 HIS A N 1
ATOM 747 C CA . HIS A 1 91 ? 6.157 5.869 0.441 1.00 92.56 91 HIS A CA 1
ATOM 748 C C . HIS A 1 91 ? 6.844 4.659 1.076 1.00 92.56 91 HIS A C 1
ATOM 750 O O . HIS A 1 91 ? 6.882 4.557 2.298 1.00 92.56 91 HIS A O 1
ATOM 756 N N . LEU A 1 92 ? 7.389 3.764 0.251 1.00 89.38 92 LEU A N 1
ATOM 757 C CA . LEU A 1 92 ? 8.047 2.543 0.715 1.00 89.38 92 LEU A CA 1
ATOM 758 C C . LEU A 1 92 ? 9.536 2.771 0.970 1.00 89.38 92 LEU A C 1
ATOM 760 O O . LEU A 1 92 ? 10.055 2.444 2.032 1.00 89.38 92 LEU A O 1
ATOM 764 N N . THR A 1 93 ? 10.231 3.362 -0.003 1.00 86.06 93 THR A N 1
ATOM 765 C CA . THR A 1 93 ? 11.668 3.632 0.084 1.00 86.06 93 THR A CA 1
ATOM 766 C C . THR A 1 93 ? 11.924 5.131 0.160 1.00 86.06 93 THR A C 1
ATOM 768 O O . THR A 1 93 ? 11.370 5.916 -0.609 1.00 86.06 93 THR A O 1
ATOM 771 N N . LYS A 1 94 ? 12.783 5.543 1.100 1.00 73.25 94 LYS A N 1
ATOM 772 C CA . LYS A 1 94 ? 13.197 6.949 1.261 1.00 73.25 94 LYS A CA 1
ATOM 773 C C . LYS A 1 94 ? 14.367 7.335 0.343 1.00 73.25 94 LYS A C 1
ATOM 775 O O . LYS A 1 94 ? 14.577 8.520 0.104 1.00 73.25 94 LYS A O 1
ATOM 780 N N . HIS A 1 95 ? 15.099 6.354 -0.198 1.00 62.91 95 HIS A N 1
ATOM 781 C CA . HIS A 1 95 ? 16.299 6.565 -1.016 1.00 62.91 95 HIS A CA 1
ATOM 782 C C . HIS A 1 95 ? 16.288 5.727 -2.310 1.00 62.91 95 HIS A C 1
ATOM 784 O O . HIS A 1 95 ? 15.643 4.679 -2.380 1.00 62.91 95 HIS A O 1
ATOM 790 N N . HIS A 1 96 ? 17.026 6.206 -3.319 1.00 65.19 96 HIS A N 1
ATOM 791 C CA . HIS A 1 96 ? 17.202 5.646 -4.669 1.00 65.19 96 HIS A CA 1
ATOM 792 C C . HIS A 1 96 ? 15.939 5.565 -5.536 1.00 65.19 96 HIS A C 1
ATOM 794 O O . HIS A 1 96 ? 15.726 6.439 -6.368 1.00 65.19 96 HIS A O 1
ATOM 800 N N . GLU A 1 97 ? 15.115 4.531 -5.372 1.00 75.31 97 GLU A N 1
ATOM 801 C CA . GLU A 1 97 ? 14.039 4.231 -6.333 1.00 75.31 97 GLU A CA 1
ATOM 802 C C . GLU A 1 97 ? 12.728 4.968 -6.016 1.00 75.31 97 GLU A C 1
ATOM 804 O O . GLU A 1 97 ? 11.880 5.149 -6.889 1.00 75.31 97 GLU A O 1
ATOM 809 N N . GLY A 1 98 ? 12.573 5.465 -4.779 1.00 84.75 98 GLY A N 1
ATOM 810 C CA . GLY A 1 98 ? 11.419 6.269 -4.365 1.00 84.75 98 GLY A CA 1
ATOM 811 C C . GLY A 1 98 ? 10.086 5.568 -4.633 1.00 84.75 98 GLY A C 1
ATOM 812 O O . GLY A 1 98 ? 9.164 6.185 -5.182 1.00 84.75 98 GLY A O 1
ATOM 813 N N . LEU A 1 99 ? 10.014 4.280 -4.289 1.00 92.38 99 LEU A N 1
ATOM 814 C CA . LEU A 1 99 ? 8.863 3.416 -4.526 1.00 92.38 99 LEU A CA 1
ATOM 815 C C . LEU A 1 99 ? 7.689 3.845 -3.658 1.00 92.38 99 LEU A C 1
ATOM 817 O O . LEU A 1 99 ? 7.854 4.206 -2.489 1.00 92.38 99 LEU A O 1
ATOM 821 N N . ARG A 1 100 ? 6.486 3.778 -4.219 1.00 93.38 100 ARG A N 1
ATOM 822 C CA . ARG A 1 100 ? 5.243 4.021 -3.494 1.00 93.38 100 ARG A CA 1
ATOM 823 C C . ARG A 1 100 ? 4.248 2.914 -3.777 1.00 93.38 100 ARG A C 1
ATOM 825 O O . ARG A 1 100 ? 4.107 2.482 -4.916 1.00 93.38 100 ARG A O 1
ATOM 832 N N . LEU A 1 101 ? 3.541 2.508 -2.734 1.00 94.19 101 LEU A N 1
ATOM 833 C CA . LEU A 1 101 ? 2.361 1.668 -2.827 1.00 94.19 101 LEU A CA 1
ATOM 834 C C . LEU A 1 101 ? 1.129 2.554 -2.984 1.00 94.19 101 LEU A C 1
ATOM 836 O O . LEU A 1 101 ? 0.913 3.459 -2.179 1.00 94.19 101 LEU A O 1
ATOM 840 N N . MET A 1 102 ? 0.309 2.254 -3.977 1.00 94.56 102 MET A N 1
ATOM 841 C CA . MET A 1 102 ? -0.983 2.878 -4.212 1.00 94.56 102 MET A CA 1
ATOM 842 C C . MET A 1 102 ? -2.093 1.924 -3.798 1.00 94.56 102 MET A C 1
ATOM 844 O O . MET A 1 102 ? -2.035 0.726 -4.083 1.00 94.56 102 MET A O 1
ATOM 848 N N . PHE A 1 103 ? -3.119 2.452 -3.143 1.00 94.94 103 PHE A N 1
ATOM 849 C CA . PHE A 1 103 ? -4.271 1.656 -2.742 1.00 94.94 103 PHE A CA 1
ATOM 850 C C . PHE A 1 103 ? -5.532 2.506 -2.636 1.00 94.94 103 PHE A C 1
ATOM 852 O O . PHE A 1 103 ? -5.472 3.701 -2.337 1.00 94.94 103 PHE A O 1
ATOM 859 N N . TRP A 1 104 ? -6.674 1.867 -2.842 1.00 95.50 104 TRP A N 1
ATOM 860 C CA . TRP A 1 104 ? -7.981 2.419 -2.527 1.00 95.50 104 TRP A CA 1
ATOM 861 C C . TRP A 1 104 ? -8.361 2.090 -1.092 1.00 95.50 104 TRP A C 1
ATOM 863 O O . TRP A 1 104 ? -8.011 1.032 -0.568 1.00 95.50 104 TRP A O 1
ATOM 873 N N . LEU A 1 105 ? -9.090 3.001 -0.461 1.00 94.38 105 LEU A N 1
ATOM 874 C CA . LEU A 1 105 ? -9.694 2.786 0.841 1.00 94.38 105 LEU A CA 1
ATOM 875 C C . LEU A 1 105 ? -11.161 3.181 0.773 1.00 94.38 105 LEU A C 1
ATOM 877 O O . LEU A 1 105 ? -11.480 4.337 0.479 1.00 94.38 105 LEU A O 1
ATOM 881 N N . ASP A 1 106 ? -12.024 2.235 1.106 1.00 94.25 106 ASP A N 1
ATOM 882 C CA . ASP A 1 106 ? -13.427 2.508 1.363 1.00 94.25 106 ASP A CA 1
ATOM 883 C C . ASP A 1 106 ? -13.545 3.285 2.689 1.00 94.25 106 ASP A C 1
ATOM 885 O O . ASP A 1 106 ? -13.065 2.814 3.728 1.00 94.25 106 ASP A O 1
ATOM 889 N N . PRO A 1 107 ? -14.105 4.506 2.695 1.00 91.75 107 PRO A N 1
ATOM 890 C CA . PRO A 1 107 ? -14.261 5.269 3.926 1.00 91.75 107 PRO A CA 1
ATOM 891 C C . PRO A 1 107 ? -15.248 4.631 4.917 1.00 91.75 107 PRO A C 1
ATOM 893 O O . PRO A 1 107 ? -15.061 4.832 6.119 1.00 91.75 107 PRO A O 1
ATOM 896 N N . GLU A 1 108 ? -16.239 3.875 4.440 1.00 90.00 108 GLU A N 1
ATOM 897 C CA . GLU A 1 108 ? -17.314 3.273 5.235 1.00 90.00 108 GLU A CA 1
ATOM 898 C C . GLU A 1 108 ? -16.883 1.922 5.802 1.00 90.00 108 GLU A C 1
ATOM 900 O O . GLU A 1 108 ? -16.781 1.754 7.019 1.00 90.00 108 GLU A O 1
ATOM 905 N N . THR A 1 109 ? -16.547 0.973 4.926 1.00 88.62 109 THR A N 1
ATOM 906 C CA . THR A 1 109 ? -16.176 -0.390 5.346 1.00 88.62 109 THR A CA 1
ATOM 907 C C . THR A 1 109 ? -14.730 -0.486 5.810 1.00 88.62 109 THR A C 1
ATOM 909 O O . THR A 1 109 ? -14.360 -1.420 6.518 1.00 88.62 109 THR A O 1
ATOM 912 N N . ARG A 1 110 ? -13.892 0.496 5.441 1.00 87.62 110 ARG A N 1
ATOM 913 C CA . ARG A 1 110 ? -12.436 0.485 5.659 1.00 87.62 110 ARG A CA 1
ATOM 914 C C . ARG A 1 110 ? -11.707 -0.627 4.906 1.00 87.62 110 ARG A C 1
ATOM 916 O O . ARG A 1 110 ? -10.518 -0.824 5.184 1.00 87.62 110 ARG A O 1
ATOM 923 N N . ARG A 1 111 ? -12.376 -1.275 3.947 1.00 90.56 111 ARG A N 1
ATOM 924 C CA . ARG A 1 111 ? -11.777 -2.221 3.007 1.00 90.56 111 ARG A CA 1
ATOM 925 C C . ARG A 1 111 ? -10.691 -1.539 2.187 1.00 90.56 111 ARG A C 1
ATOM 927 O O . ARG A 1 111 ? -10.838 -0.390 1.761 1.00 90.56 111 ARG A O 1
ATOM 934 N N . LEU A 1 112 ? -9.591 -2.252 1.977 1.00 92.81 112 LEU A N 1
ATOM 935 C CA . LEU A 1 112 ? -8.436 -1.764 1.235 1.00 92.81 112 LEU A CA 1
ATOM 936 C C . LEU A 1 112 ? -8.259 -2.518 -0.079 1.00 92.81 112 LEU A C 1
ATOM 938 O O . LEU A 1 112 ? -8.275 -3.736 -0.081 1.00 92.81 112 LEU A O 1
ATOM 942 N N . ILE A 1 113 ? -8.000 -1.826 -1.184 1.00 93.69 113 ILE A N 1
ATOM 943 C CA . ILE A 1 113 ? -7.719 -2.486 -2.469 1.00 93.69 113 ILE A CA 1
ATOM 944 C C . ILE A 1 113 ? -6.336 -2.059 -2.941 1.00 93.69 113 ILE A C 1
ATOM 946 O O . ILE A 1 113 ? -6.097 -0.880 -3.202 1.00 93.69 113 ILE A O 1
ATOM 950 N N . LEU A 1 114 ? -5.398 -3.004 -2.999 1.00 93.62 114 LEU A N 1
ATOM 951 C CA . LEU A 1 114 ? -4.025 -2.752 -3.440 1.00 93.62 114 LEU A CA 1
ATOM 952 C C . LEU A 1 114 ? -4.023 -2.519 -4.953 1.00 93.62 114 LEU A C 1
ATOM 954 O O . LEU A 1 114 ? -4.344 -3.431 -5.705 1.00 93.62 114 LEU A O 1
ATOM 958 N N . ALA A 1 115 ? -3.665 -1.317 -5.405 1.00 93.94 115 ALA A N 1
ATOM 959 C CA . ALA A 1 115 ? -3.794 -0.939 -6.813 1.00 93.94 115 ALA A CA 1
ATOM 960 C C . ALA A 1 115 ? -2.506 -1.215 -7.603 1.00 93.94 115 ALA A C 1
ATOM 962 O O . ALA A 1 115 ? -2.505 -2.000 -8.549 1.00 93.94 115 ALA A O 1
ATOM 963 N N . ASN A 1 116 ? -1.388 -0.600 -7.207 1.00 93.25 116 ASN A N 1
ATOM 964 C CA . ASN A 1 116 ? -0.076 -0.819 -7.821 1.00 93.25 116 ASN A CA 1
ATOM 965 C C . ASN A 1 116 ? 1.068 -0.411 -6.876 1.00 93.25 116 ASN A C 1
ATOM 967 O O . ASN A 1 116 ? 0.864 0.316 -5.906 1.00 93.25 116 ASN A O 1
ATOM 971 N N . VAL A 1 117 ? 2.288 -0.850 -7.179 1.00 93.31 117 VAL A N 1
ATOM 972 C CA . VAL A 1 117 ? 3.530 -0.347 -6.578 1.00 93.31 117 VAL A CA 1
ATOM 973 C C . VAL A 1 117 ? 4.490 0.109 -7.673 1.00 93.31 117 VAL A C 1
ATOM 975 O O . VAL A 1 117 ? 4.596 -0.546 -8.705 1.00 93.31 117 VAL A O 1
ATOM 978 N N . GLY A 1 118 ? 5.188 1.222 -7.461 1.00 92.38 118 GLY A N 1
ATOM 979 C CA . GLY A 1 118 ? 6.202 1.694 -8.405 1.00 92.38 118 GLY A CA 1
ATOM 980 C C . GLY A 1 118 ? 6.812 3.049 -8.046 1.00 92.38 118 GLY A C 1
ATOM 981 O O . GLY A 1 118 ? 6.418 3.669 -7.048 1.00 92.38 118 GLY A O 1
ATOM 982 N N . PRO A 1 119 ? 7.795 3.530 -8.826 1.00 89.38 119 PRO A N 1
ATOM 983 C CA . PRO A 1 119 ? 8.379 4.855 -8.669 1.00 89.38 119 PRO A CA 1
ATOM 984 C C . PRO A 1 119 ? 7.361 5.950 -9.003 1.00 89.38 119 PRO A C 1
ATOM 986 O O . PRO A 1 119 ? 6.289 5.705 -9.553 1.00 89.38 119 PRO A O 1
ATOM 989 N N . LYS A 1 120 ? 7.713 7.208 -8.706 1.00 82.88 120 LYS A N 1
ATOM 990 C CA . LYS A 1 120 ? 6.819 8.370 -8.885 1.00 82.88 120 LYS A CA 1
ATOM 991 C C . LYS A 1 120 ? 6.195 8.474 -10.283 1.00 82.88 120 LYS A C 1
ATOM 993 O O . LYS A 1 120 ? 5.065 8.936 -10.403 1.00 82.88 120 LYS A O 1
ATOM 998 N N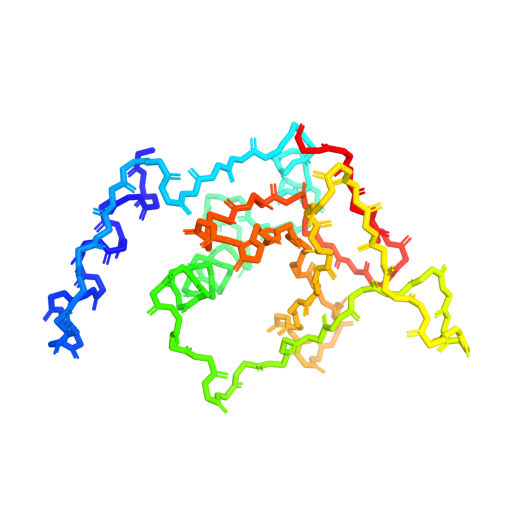 . MET A 1 121 ? 6.948 8.092 -11.310 1.00 77.94 121 MET A N 1
ATOM 999 C CA . MET A 1 121 ? 6.541 8.210 -12.712 1.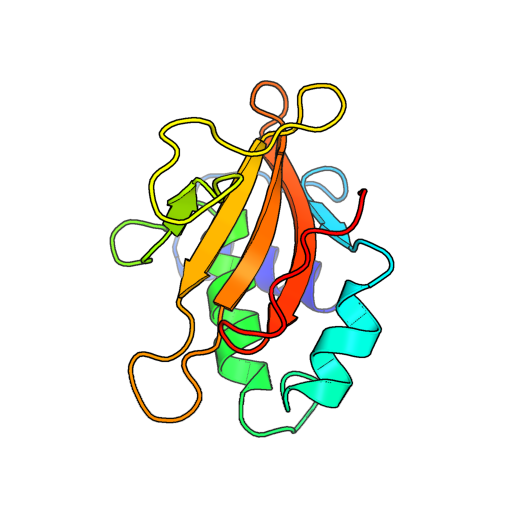00 77.94 121 MET A CA 1
ATOM 1000 C C . MET A 1 121 ? 5.613 7.074 -13.166 1.00 77.94 121 MET A C 1
ATOM 1002 O O . MET A 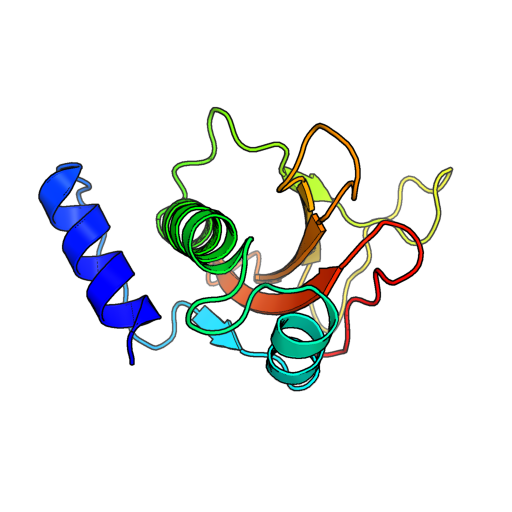1 121 ? 4.963 7.210 -14.193 1.00 77.94 121 MET A O 1
ATOM 1006 N N . GLU A 1 122 ? 5.514 5.991 -12.391 1.00 76.19 122 GLU A N 1
ATOM 1007 C CA . GLU A 1 122 ? 4.684 4.811 -12.680 1.00 76.19 122 GLU A CA 1
ATOM 1008 C C . GLU A 1 122 ? 3.442 4.727 -11.774 1.00 76.19 122 GLU A C 1
ATOM 1010 O O . GLU A 1 122 ? 2.768 3.698 -11.708 1.00 76.19 122 GLU A O 1
ATOM 1015 N N . LEU A 1 123 ? 3.132 5.793 -11.026 1.00 73.31 123 LEU A N 1
ATOM 1016 C CA . LEU A 1 123 ? 1.985 5.804 -10.120 1.00 73.31 123 LEU A CA 1
ATOM 1017 C C . LEU A 1 123 ? 0.683 5.904 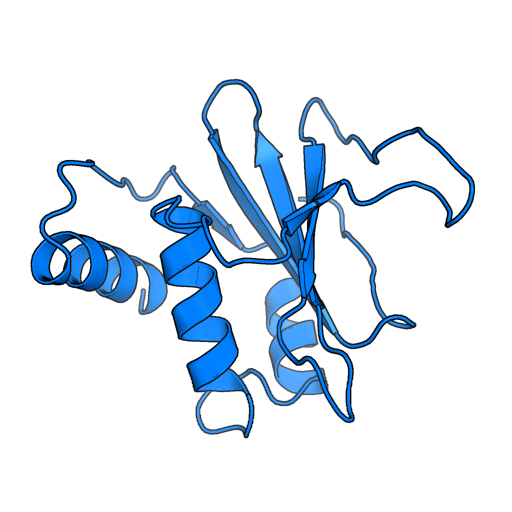-10.909 1.00 73.31 123 LEU A C 1
ATOM 1019 O O . LEU A 1 123 ? 0.224 6.998 -11.236 1.00 73.31 123 LEU A O 1
ATOM 1023 N N . LEU A 1 124 ? 0.066 4.756 -11.156 1.00 74.50 124 LEU A N 1
ATOM 1024 C CA . LEU A 1 124 ? -1.278 4.658 -11.692 1.00 74.50 124 LEU A CA 1
ATOM 1025 C C . LEU A 1 124 ? -2.168 3.954 -10.676 1.00 74.50 124 LEU A C 1
ATOM 1027 O O . LEU A 1 124 ? -2.044 2.750 -10.483 1.00 74.50 124 LEU A O 1
ATOM 1031 N N . ILE A 1 125 ? -3.095 4.686 -10.059 1.00 75.94 125 ILE A N 1
ATOM 1032 C CA . ILE A 1 125 ? -4.146 4.042 -9.275 1.00 75.94 125 ILE A CA 1
ATOM 1033 C C . ILE A 1 125 ? -5.182 3.480 -10.259 1.00 75.94 125 ILE A C 1
ATOM 1035 O O . ILE A 1 125 ? -6.083 4.181 -10.709 1.00 75.94 125 ILE A O 1
ATOM 1039 N N . ALA A 1 126 ? -4.960 2.240 -10.700 1.00 76.81 126 ALA A N 1
ATOM 1040 C CA . ALA A 1 126 ? -5.911 1.545 -11.561 1.00 76.81 126 ALA A CA 1
ATOM 1041 C C . ALA A 1 126 ? -7.267 1.476 -10.858 1.00 76.81 126 ALA A C 1
ATOM 1043 O O . ALA A 1 126 ? -7.317 1.414 -9.625 1.00 76.81 126 ALA A O 1
ATOM 1044 N N . GLU A 1 127 ? -8.343 1.478 -11.637 1.00 77.44 127 GLU A N 1
ATOM 1045 C CA . GLU A 1 127 ? -9.669 1.184 -11.102 1.00 77.44 127 GLU A CA 1
ATOM 1046 C C . GLU A 1 127 ? -9.634 -0.153 -10.328 1.00 77.44 127 GLU A C 1
ATOM 1048 O O . GLU A 1 127 ? -8.824 -1.024 -10.679 1.00 77.44 127 GLU A O 1
ATOM 1053 N N . PRO A 1 128 ? -10.410 -0.263 -9.234 1.00 74.12 128 PRO A N 1
ATOM 10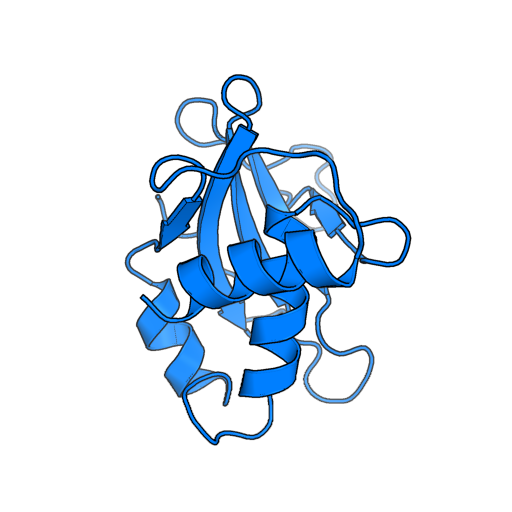54 C CA . PRO A 1 128 ? -10.313 -1.358 -8.271 1.00 74.12 128 PRO A CA 1
ATOM 1055 C C . PRO A 1 128 ? -10.409 -2.761 -8.883 1.00 74.12 128 PRO A C 1
ATOM 1057 O O . PRO A 1 128 ? -11.251 -2.984 -9.783 1.00 74.12 128 PRO A O 1
#

Radius of gyration: 14.07 Å; chains: 1; bounding box: 34×38×33 Å

Foldseek 3Di:
DVLVVVLVVVCVVVVPPDDDDPQQEAEAPCAVVQCVVAQCDDPGDCVVLVSVVSSCVSSVVCPPWPKDADAPDPPDPHGDDDPQWTKIWTFRDPDDFRKIWIWTARPVSRRIYGQYIGGPVPDDRPDD

Secondary structure (DSSP, 8-state):
-HHHHHHHHHHHHTT------GGGEEE-TTHHHHHHHTT-STTSTTHHHHHHHHHHHHHT--TT--EEE-BSSSS--PBPEETTEEEEEEE--SSTT--EEEEEE-TTT--EEEEEEE-GGG------

Sequence (128 aa):
MSFNFGVLNYLSTNNLKRSISWDDFDIGRAFYKSLLNNQCAHTQKFSALLYDMVLRIICRKREDLDVNPFRKSKDSKEQIVFEGLKGFRCHLTKHHEGLRLMFWLDPETRRLILANVGPKMELLIAEP

Organism: Klebsiella pneumoniae (NCBI:txid573)

pLDDT: mean 86.2, std 7.93, range [55.69, 96.0]